Protein AF-A0A7S3WXZ5-F1 (afdb_monomer)

Nearest PDB structures (foldseek):
  6i9r-assembly1_a  TM=3.515E-01  e=2.268E+00  Homo sapiens
  6gaw-assembly1_Bf  TM=3.790E-01  e=7.587E+00  Sus scrofa
  4v1a-assembly1_f  TM=3.297E-01  e=9.279E+00  Sus scrofa
  7zjw-assembly1_LH  TM=1.483E-01  e=8.677E+00  Oryctolagus cuniculus

Sequence (128 aa):
LGYEAWDYRDTSRITDPCIRSVVRMVCFTYFPKVQAGCSAGQQTPYYRPCKDCCSEYVRTCNVECCDEGVQCAFNHAADPSDGGSALVQSGYADYLGPSAQCTGQAFSAGRGLRAPLLLLLALFGVQL

Organism: NCBI:txid141414

pLDDT: mean 82.37, std 13.81, range [44.75, 95.88]

Mean predicted aligned error: 10.89 Å

Structure (mmCIF, N/CA/C/O backbone):
data_AF-A0A7S3WXZ5-F1
#
_entry.id   AF-A0A7S3WXZ5-F1
#
loop_
_atom_site.group_PDB
_atom_site.id
_atom_site.type_symbol
_atom_site.label_atom_id
_atom_site.label_alt_id
_atom_site.label_comp_id
_atom_site.label_asym_id
_atom_site.label_entity_id
_atom_site.label_seq_id
_atom_site.pdbx_PDB_ins_code
_atom_site.Cartn_x
_atom_site.Cartn_y
_atom_site.Cartn_z
_atom_site.occupancy
_atom_site.B_iso_or_equiv
_atom_site.auth_seq_id
_atom_site.auth_comp_id
_atom_site.auth_asym_id
_atom_site.auth_atom_id
_atom_site.pdbx_PDB_model_num
ATOM 1 N N . LEU A 1 1 ? 15.295 -14.211 -2.155 1.00 53.69 1 LEU A N 1
ATOM 2 C CA . LEU A 1 1 ? 15.121 -13.126 -1.164 1.00 53.69 1 LEU A CA 1
ATOM 3 C C . LEU A 1 1 ? 14.246 -12.060 -1.807 1.00 53.69 1 LEU A C 1
ATOM 5 O O . LEU A 1 1 ? 14.482 -11.768 -2.973 1.00 53.69 1 LEU A O 1
ATOM 9 N N . GLY A 1 2 ? 13.219 -11.579 -1.103 1.00 78.88 2 GLY A N 1
ATOM 10 C CA . GLY A 1 2 ? 12.274 -10.577 -1.610 1.00 78.88 2 GLY A CA 1
ATOM 11 C C . GLY A 1 2 ? 12.798 -9.143 -1.489 1.00 78.88 2 GLY A C 1
ATOM 12 O O . GLY A 1 2 ? 13.845 -8.913 -0.890 1.00 78.88 2 GLY A O 1
ATOM 13 N N . TYR A 1 3 ? 12.071 -8.190 -2.072 1.00 89.06 3 TYR A N 1
ATOM 14 C CA . TYR A 1 3 ? 12.338 -6.761 -1.907 1.00 89.06 3 TYR A CA 1
ATOM 15 C C . TYR A 1 3 ? 11.862 -6.285 -0.533 1.00 89.06 3 TYR A C 1
ATOM 17 O O . TYR A 1 3 ? 10.695 -6.471 -0.196 1.00 89.06 3 TYR A O 1
ATOM 25 N N . GLU A 1 4 ? 12.730 -5.618 0.224 1.00 89.94 4 GLU A N 1
ATOM 26 C CA . GLU A 1 4 ? 12.386 -5.050 1.529 1.00 89.94 4 GLU A CA 1
ATOM 27 C C . GLU A 1 4 ? 12.147 -3.546 1.421 1.00 89.94 4 GLU A C 1
ATOM 29 O O . GLU A 1 4 ? 12.988 -2.799 0.925 1.00 89.94 4 GLU A O 1
ATOM 34 N N . ALA A 1 5 ? 11.013 -3.057 1.930 1.00 90.31 5 ALA A N 1
ATOM 35 C CA . ALA A 1 5 ? 10.666 -1.636 1.815 1.00 90.31 5 ALA A CA 1
ATOM 36 C C . ALA A 1 5 ? 11.703 -0.702 2.469 1.00 90.31 5 ALA A C 1
ATOM 38 O O . ALA A 1 5 ? 11.869 0.440 2.038 1.00 90.31 5 ALA A O 1
ATOM 39 N N . TRP A 1 6 ? 12.421 -1.182 3.489 1.00 89.38 6 TRP A N 1
ATOM 40 C CA . TRP A 1 6 ? 13.443 -0.411 4.200 1.00 89.38 6 TRP A CA 1
ATOM 41 C C . TRP A 1 6 ? 14.701 -0.136 3.374 1.00 89.38 6 TRP A C 1
ATOM 43 O O . TRP A 1 6 ? 15.393 0.842 3.664 1.00 89.38 6 TRP A O 1
ATOM 53 N N . ASP A 1 7 ? 14.945 -0.920 2.324 1.00 93.19 7 ASP A N 1
ATOM 54 C CA . ASP A 1 7 ? 16.049 -0.703 1.384 1.00 93.19 7 ASP A CA 1
ATOM 55 C C . ASP A 1 7 ? 15.726 0.413 0.374 1.00 93.19 7 ASP A C 1
ATOM 57 O O . ASP A 1 7 ? 16.618 0.992 -0.247 1.00 93.19 7 ASP A O 1
ATOM 61 N N . TYR A 1 8 ? 14.446 0.789 0.261 1.00 92.06 8 TYR A N 1
ATOM 62 C CA . TYR A 1 8 ? 13.925 1.740 -0.723 1.00 92.06 8 TYR A CA 1
ATOM 63 C C . TYR A 1 8 ? 13.313 2.987 -0.071 1.00 92.06 8 TYR A C 1
ATOM 65 O O . TYR A 1 8 ? 12.209 3.418 -0.403 1.00 92.06 8 TYR A O 1
ATOM 73 N N . ARG A 1 9 ? 14.055 3.598 0.862 1.00 87.88 9 ARG A N 1
ATOM 74 C CA . ARG A 1 9 ? 13.624 4.809 1.593 1.00 87.88 9 ARG A CA 1
ATOM 75 C C . ARG A 1 9 ? 13.364 6.014 0.687 1.00 87.88 9 ARG A C 1
ATOM 77 O O . ARG A 1 9 ? 12.417 6.762 0.919 1.00 87.88 9 ARG A O 1
ATOM 84 N N . ASP A 1 10 ? 14.205 6.218 -0.326 1.00 89.81 10 ASP A N 1
ATOM 85 C CA . ASP A 1 10 ? 14.017 7.293 -1.303 1.00 89.81 10 ASP A CA 1
ATOM 86 C C . ASP A 1 10 ? 13.095 6.823 -2.433 1.00 89.81 10 ASP A C 1
ATOM 88 O O . ASP A 1 10 ? 13.533 6.304 -3.464 1.00 89.81 10 ASP A O 1
ATOM 92 N N . THR A 1 11 ? 11.793 7.028 -2.231 1.00 86.19 11 THR A N 1
ATOM 93 C CA . THR A 1 11 ? 10.763 6.610 -3.191 1.00 86.19 11 THR A CA 1
ATOM 94 C C . THR A 1 11 ? 10.864 7.305 -4.548 1.00 86.19 11 THR A C 1
ATOM 96 O O . THR A 1 11 ? 10.370 6.763 -5.537 1.00 86.19 11 THR A O 1
ATOM 99 N N . SER A 1 12 ? 11.554 8.450 -4.637 1.00 88.25 12 SER A N 1
ATOM 100 C CA . SER A 1 12 ? 11.744 9.175 -5.900 1.00 88.25 12 SER A CA 1
ATOM 101 C C . SER A 1 12 ? 12.639 8.426 -6.892 1.00 88.25 12 SER A C 1
ATOM 103 O O . SER A 1 12 ? 12.543 8.642 -8.099 1.00 88.25 12 SER A O 1
ATOM 105 N N . ARG A 1 13 ? 13.475 7.506 -6.395 1.00 88.88 13 ARG A N 1
ATOM 106 C CA . ARG A 1 13 ? 14.406 6.704 -7.201 1.00 88.88 13 ARG A CA 1
ATOM 107 C C . ARG A 1 13 ? 13.840 5.344 -7.606 1.00 88.88 13 ARG A C 1
ATOM 109 O O . ARG A 1 13 ? 14.496 4.610 -8.340 1.00 88.88 13 ARG A O 1
ATOM 116 N N . ILE A 1 14 ? 12.638 4.995 -7.143 1.00 92.31 14 ILE A N 1
ATOM 117 C CA . ILE A 1 14 ? 12.018 3.698 -7.425 1.00 92.31 14 ILE A CA 1
ATOM 118 C C . ILE A 1 14 ? 11.417 3.705 -8.834 1.00 92.31 14 ILE A C 1
ATOM 120 O O . ILE A 1 14 ? 10.325 4.237 -9.078 1.00 92.31 14 ILE A O 1
ATOM 124 N N . THR A 1 15 ? 12.116 3.063 -9.765 1.00 93.25 15 THR A N 1
ATOM 125 C CA . THR A 1 15 ? 11.654 2.846 -11.143 1.00 93.25 15 THR A CA 1
ATOM 126 C C . THR A 1 15 ? 10.857 1.553 -11.295 1.00 93.25 15 THR A C 1
ATOM 128 O O . THR A 1 15 ? 9.926 1.510 -12.098 1.00 93.25 15 THR A O 1
ATOM 131 N N . ASP A 1 16 ? 11.174 0.534 -10.498 1.00 94.56 16 ASP A N 1
ATOM 132 C CA . ASP A 1 16 ? 10.540 -0.780 -10.559 1.00 94.56 16 ASP A CA 1
ATOM 133 C C . ASP A 1 16 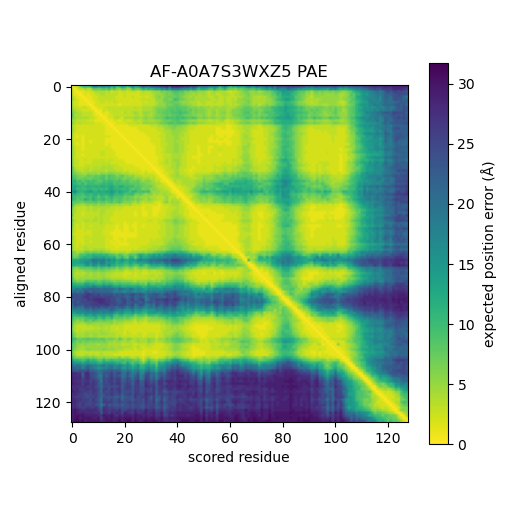? 9.110 -0.754 -9.965 1.00 94.56 16 ASP A C 1
ATOM 135 O O . ASP A 1 16 ? 8.923 -0.355 -8.804 1.00 94.56 16 ASP A O 1
ATOM 139 N N . PRO A 1 17 ? 8.080 -1.167 -10.731 1.00 94.31 17 PRO A N 1
ATOM 140 C CA . PRO A 1 17 ? 6.700 -1.209 -10.252 1.00 94.31 17 PRO A CA 1
ATOM 141 C C . PRO A 1 17 ? 6.473 -2.217 -9.114 1.00 94.31 17 PRO A C 1
ATOM 143 O O . PRO A 1 17 ? 5.625 -1.962 -8.255 1.00 94.31 17 PRO A O 1
ATOM 146 N N . CYS A 1 18 ? 7.224 -3.320 -9.064 1.00 95.00 18 CYS A N 1
ATOM 147 C CA . CYS A 1 18 ? 7.162 -4.281 -7.968 1.00 95.00 18 CYS A CA 1
ATOM 148 C C . CYS A 1 18 ? 7.646 -3.633 -6.665 1.00 95.00 18 CYS A C 1
ATOM 150 O O . CYS A 1 18 ? 6.892 -3.575 -5.692 1.00 95.00 18 CYS A O 1
ATOM 152 N N . ILE A 1 19 ? 8.836 -3.024 -6.663 1.00 95.31 19 ILE A N 1
ATOM 153 C CA . ILE A 1 19 ? 9.373 -2.327 -5.480 1.00 95.31 19 ILE A CA 1
ATOM 154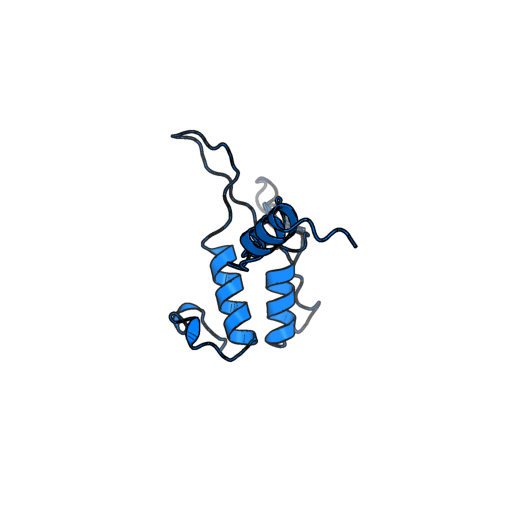 C C . ILE A 1 19 ? 8.412 -1.221 -5.018 1.00 95.31 19 ILE A C 1
ATOM 156 O O . ILE A 1 19 ? 8.126 -1.083 -3.826 1.00 95.31 19 ILE A O 1
ATOM 160 N N . ARG A 1 20 ? 7.845 -0.457 -5.961 1.00 94.25 20 ARG A N 1
ATOM 161 C CA . ARG A 1 20 ? 6.855 0.584 -5.649 1.00 94.25 20 ARG A CA 1
ATOM 162 C C . ARG A 1 20 ? 5.615 0.012 -4.961 1.00 94.25 20 ARG A C 1
ATOM 164 O O . ARG A 1 20 ? 5.100 0.629 -4.028 1.00 94.25 20 ARG A O 1
ATOM 171 N N . SER A 1 21 ? 5.136 -1.147 -5.412 1.00 94.44 21 SER A N 1
ATOM 172 C CA . SER A 1 21 ? 3.985 -1.823 -4.809 1.00 94.44 21 SER A CA 1
ATOM 173 C C . SER A 1 21 ? 4.283 -2.327 -3.391 1.00 94.44 21 SER A C 1
ATOM 175 O O . SER A 1 21 ? 3.459 -2.119 -2.500 1.00 94.44 21 SER A O 1
ATOM 177 N N . V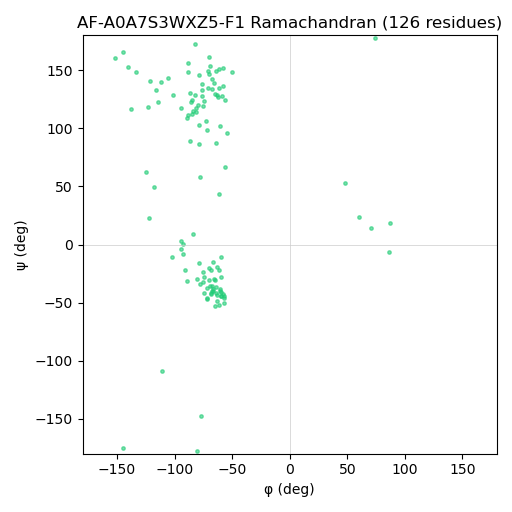AL A 1 22 ? 5.485 -2.867 -3.148 1.00 94.88 22 VAL A N 1
ATOM 178 C CA . VAL A 1 22 ? 5.944 -3.319 -1.823 1.00 94.88 22 VAL A CA 1
ATOM 179 C C . VAL A 1 22 ? 5.980 -2.153 -0.841 1.00 94.88 22 VAL A C 1
ATOM 181 O O . VAL A 1 22 ? 5.358 -2.216 0.219 1.00 94.88 22 VAL A O 1
ATOM 184 N N . VAL A 1 23 ? 6.639 -1.050 -1.209 1.00 93.81 23 VAL A N 1
ATOM 185 C CA . VAL A 1 23 ? 6.723 0.142 -0.349 1.00 93.81 23 VAL A CA 1
ATOM 186 C C . VAL A 1 23 ? 5.329 0.690 -0.042 1.00 93.81 23 VAL A C 1
ATOM 188 O O . VAL A 1 23 ? 5.014 0.976 1.112 1.00 93.81 23 VAL A O 1
ATOM 191 N N . ARG A 1 24 ? 4.454 0.773 -1.051 1.00 92.19 24 ARG A N 1
ATOM 192 C CA . ARG A 1 24 ? 3.066 1.219 -0.870 1.00 92.19 24 ARG A CA 1
ATOM 193 C C . ARG A 1 24 ? 2.291 0.318 0.099 1.00 92.19 24 ARG A C 1
ATOM 195 O O . ARG A 1 24 ? 1.581 0.828 0.965 1.00 92.19 24 ARG A O 1
ATOM 202 N N . MET A 1 25 ? 2.423 -0.999 -0.031 1.00 92.94 25 MET A N 1
ATOM 203 C CA . MET A 1 25 ? 1.761 -1.973 0.840 1.00 92.94 25 MET A CA 1
ATOM 204 C C . MET A 1 25 ? 2.241 -1.857 2.294 1.00 92.94 25 MET A C 1
ATOM 206 O O . MET A 1 25 ? 1.421 -1.859 3.218 1.00 92.94 25 MET A O 1
ATOM 210 N N . VAL A 1 26 ? 3.549 -1.674 2.502 1.00 93.69 26 VAL A N 1
ATOM 211 C CA . VAL A 1 26 ? 4.147 -1.434 3.826 1.00 93.69 26 VAL A CA 1
ATOM 212 C C . VAL A 1 26 ? 3.629 -0.127 4.425 1.00 93.69 26 VAL A C 1
ATOM 214 O O . VAL A 1 26 ? 3.218 -0.117 5.585 1.00 93.69 26 VAL A O 1
ATOM 217 N N . CYS A 1 27 ? 3.543 0.954 3.642 1.00 92.19 27 CYS A N 1
ATOM 218 C CA . CYS A 1 27 ? 2.974 2.216 4.115 1.00 92.19 27 CYS A CA 1
ATOM 219 C C . CYS A 1 27 ? 1.540 2.049 4.629 1.00 92.19 27 CYS A C 1
ATOM 221 O O . CYS A 1 27 ? 1.236 2.526 5.716 1.00 92.19 27 CYS A O 1
ATOM 223 N N . PHE A 1 28 ? 0.662 1.349 3.905 1.00 93.81 28 PHE A N 1
ATOM 224 C CA . PHE A 1 28 ? -0.717 1.158 4.371 1.00 93.81 28 PHE A CA 1
ATOM 225 C C . PHE A 1 28 ? -0.827 0.233 5.581 1.00 93.81 28 PHE A C 1
ATOM 227 O O . PHE A 1 28 ? -1.729 0.409 6.396 1.00 93.81 28 PHE A O 1
ATOM 234 N N . THR A 1 29 ? 0.082 -0.734 5.699 1.00 91.88 29 THR A N 1
ATOM 235 C CA . THR A 1 29 ? 0.105 -1.683 6.817 1.00 91.88 29 THR A CA 1
ATOM 236 C C . THR A 1 29 ? 0.565 -1.019 8.114 1.00 91.88 29 THR A C 1
ATOM 238 O O . THR A 1 29 ? -0.088 -1.177 9.141 1.00 91.88 29 THR A O 1
ATOM 241 N N . TYR A 1 30 ? 1.657 -0.249 8.074 1.00 92.38 30 TYR A N 1
ATOM 242 C CA . TYR A 1 30 ? 2.235 0.369 9.276 1.00 92.38 30 TYR A CA 1
ATOM 243 C C . TYR A 1 30 ? 1.701 1.771 9.576 1.00 92.38 30 TYR A C 1
ATOM 245 O O . TYR A 1 30 ? 1.754 2.209 10.723 1.00 92.38 30 TYR A O 1
ATOM 253 N N . PHE A 1 31 ? 1.159 2.466 8.575 1.00 91.75 31 PHE A N 1
ATOM 254 C CA . PHE A 1 31 ? 0.569 3.798 8.724 1.00 91.75 31 PHE A CA 1
ATOM 255 C C . PHE A 1 31 ? -0.876 3.819 8.204 1.00 91.75 31 PHE A C 1
ATOM 257 O O . PHE A 1 31 ? -1.186 4.519 7.233 1.00 91.75 31 PHE A O 1
ATOM 264 N N . PRO A 1 32 ? -1.781 3.038 8.821 1.00 92.94 32 PRO A N 1
ATOM 265 C CA . PRO A 1 32 ? -3.164 2.970 8.390 1.00 92.94 32 PRO A CA 1
ATOM 266 C C . PRO A 1 32 ? -3.926 4.268 8.670 1.00 92.94 32 PRO A C 1
ATOM 268 O O . PRO A 1 32 ? -3.655 5.017 9.612 1.00 92.94 32 PRO A O 1
ATOM 271 N N . LYS A 1 33 ? -4.955 4.498 7.859 1.00 90.94 33 LYS A N 1
ATOM 272 C CA . LYS A 1 33 ? -5.946 5.545 8.058 1.00 90.94 33 LYS A CA 1
ATOM 273 C C . LYS A 1 33 ? -6.681 5.315 9.379 1.00 90.94 33 LYS A C 1
ATOM 275 O O . LYS A 1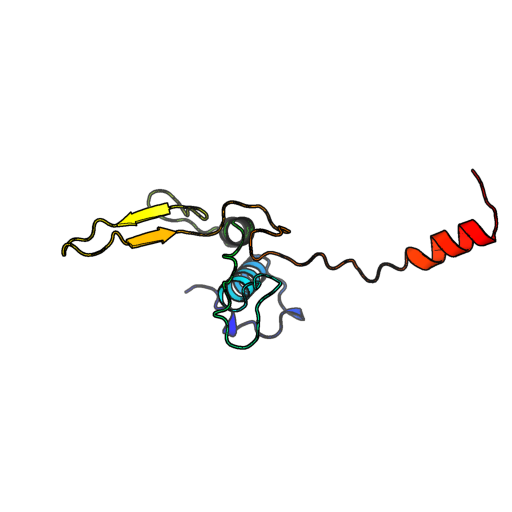 33 ? -7.155 4.219 9.672 1.00 90.94 33 LYS A O 1
ATOM 280 N N . VAL A 1 34 ? -6.834 6.395 10.129 1.00 89.62 34 VAL A N 1
ATOM 281 C CA . VAL A 1 34 ? -7.593 6.450 11.380 1.00 89.62 34 VAL A CA 1
ATOM 282 C C . VAL A 1 34 ? -9.066 6.775 11.115 1.00 89.62 34 VAL A C 1
ATOM 284 O O . VAL A 1 34 ? -9.394 7.509 10.175 1.00 89.62 34 VAL A O 1
ATOM 287 N N . GLN A 1 35 ? -9.966 6.258 11.953 1.00 85.81 35 GLN A N 1
ATOM 288 C CA . GLN A 1 35 ? -11.357 6.706 11.974 1.00 85.81 35 GLN A CA 1
ATOM 289 C C . GLN A 1 35 ? -11.467 8.172 12.418 1.00 85.81 35 GLN A C 1
ATOM 291 O O . GLN A 1 35 ? -10.927 8.581 13.444 1.00 85.81 35 GLN A O 1
ATOM 296 N N . ALA A 1 36 ? -12.188 8.982 11.641 1.00 85.44 36 ALA A N 1
ATOM 297 C CA . ALA A 1 36 ? -12.441 10.374 11.997 1.00 85.44 36 ALA A CA 1
ATOM 298 C C . ALA A 1 36 ? -13.283 10.476 13.284 1.00 85.44 36 ALA A C 1
ATOM 300 O O . ALA A 1 36 ? -14.132 9.624 13.537 1.00 85.44 36 ALA A O 1
ATOM 301 N N . GLY A 1 37 ? -13.073 11.542 14.063 1.00 85.88 37 GLY A N 1
ATOM 302 C CA . GLY A 1 37 ? -13.868 11.828 15.265 1.00 85.88 37 GLY A CA 1
ATOM 303 C C . GLY A 1 37 ? -13.377 11.168 16.559 1.00 85.88 37 GLY A C 1
ATOM 304 O O . GLY A 1 37 ? -14.147 11.073 17.509 1.00 85.88 37 GLY A O 1
ATOM 305 N N . CYS A 1 38 ? -12.119 10.720 16.622 1.00 84.75 38 CYS A N 1
ATOM 306 C CA . CYS A 1 38 ? -11.534 10.212 17.866 1.00 84.75 38 CYS A CA 1
ATOM 307 C C . CYS A 1 38 ? -11.356 11.343 18.894 1.00 84.75 38 CYS A C 1
ATOM 309 O O . CYS A 1 38 ? -10.836 12.411 18.564 1.00 84.75 38 CYS A O 1
ATOM 311 N N . SER A 1 39 ? -11.762 11.096 20.141 1.00 89.75 39 SER A N 1
ATOM 312 C CA . SER A 1 39 ? -11.559 12.031 21.258 1.00 89.75 39 SER A CA 1
ATOM 313 C C . SER A 1 39 ? -10.215 11.804 21.953 1.00 89.75 39 SER A C 1
ATOM 315 O O . SER A 1 39 ? -9.659 10.705 21.914 1.00 89.75 39 SER A O 1
ATOM 317 N N . ALA A 1 40 ? -9.691 12.830 22.629 1.00 88.81 40 ALA A N 1
ATOM 318 C CA . ALA A 1 40 ? -8.479 12.683 23.433 1.00 88.81 40 ALA A CA 1
ATOM 319 C C . ALA A 1 40 ? -8.682 11.611 24.522 1.00 88.81 40 ALA A C 1
ATOM 321 O O . ALA A 1 40 ? -9.659 11.654 25.265 1.00 88.81 40 ALA A O 1
ATOM 322 N N . GLY A 1 41 ? -7.767 10.641 24.597 1.00 88.81 41 GLY A N 1
ATOM 323 C CA . GLY A 1 41 ? -7.847 9.509 25.529 1.00 88.81 41 GLY A CA 1
ATOM 324 C C . GLY A 1 41 ? -8.664 8.309 25.032 1.00 88.81 41 GLY A C 1
ATOM 325 O O . GLY A 1 41 ? -8.650 7.267 25.682 1.00 88.81 41 GLY A O 1
ATOM 326 N N . GLN A 1 42 ? -9.338 8.411 23.883 1.00 87.56 42 GLN A N 1
ATOM 327 C CA . GLN A 1 42 ? -10.036 7.282 23.269 1.00 87.56 42 GLN A CA 1
ATOM 328 C C . GLN A 1 42 ? -9.050 6.367 22.528 1.00 87.56 42 GLN A C 1
ATOM 330 O O . GLN A 1 42 ? -8.091 6.836 21.914 1.00 87.56 42 GLN A O 1
ATOM 335 N N . GLN A 1 43 ? -9.311 5.056 22.535 1.00 86.88 43 GLN A N 1
ATOM 336 C CA . GLN A 1 43 ? -8.623 4.129 21.641 1.00 86.88 43 GLN A CA 1
ATOM 337 C C . GLN A 1 43 ? -8.964 4.468 20.187 1.00 86.88 43 GLN A C 1
ATOM 339 O O . GLN A 1 43 ? -10.134 4.566 19.821 1.00 86.88 43 GLN A O 1
ATOM 344 N N . THR A 1 44 ? -7.935 4.618 19.361 1.00 84.50 44 THR A N 1
ATOM 345 C CA . THR A 1 44 ? -8.074 4.963 17.948 1.00 84.50 44 THR A CA 1
ATOM 346 C C . THR A 1 44 ? -8.240 3.696 17.107 1.00 84.50 44 THR A C 1
ATOM 348 O O . THR A 1 44 ? -7.275 2.937 16.983 1.00 84.50 44 THR A O 1
ATOM 351 N N . PRO A 1 45 ? -9.414 3.431 16.505 1.00 88.56 45 PRO A N 1
ATOM 352 C CA . PRO A 1 45 ? -9.550 2.327 15.569 1.00 88.56 45 PRO A CA 1
ATOM 353 C C . PRO A 1 45 ? -8.918 2.693 14.219 1.00 88.56 45 PRO A C 1
ATOM 355 O O . PRO A 1 45 ? -9.071 3.807 13.701 1.00 88.56 45 PRO A O 1
ATOM 358 N N . TYR A 1 46 ? -8.212 1.724 13.643 1.00 91.19 46 TYR A N 1
ATOM 359 C CA . TYR A 1 46 ? -7.551 1.849 12.349 1.00 91.19 46 TYR A CA 1
ATOM 360 C C . TYR A 1 46 ? -8.306 1.070 11.279 1.00 91.19 46 TYR A C 1
ATOM 362 O O . TYR A 1 46 ? -8.806 -0.032 11.517 1.00 91.19 46 TYR A O 1
ATOM 370 N N . TYR A 1 47 ? -8.342 1.622 10.072 1.00 93.56 47 TYR A N 1
ATOM 371 C CA . TYR A 1 47 ? -8.869 0.920 8.915 1.00 93.56 47 TYR A CA 1
ATOM 372 C C . TYR A 1 47 ? -7.808 -0.001 8.317 1.00 93.56 47 TYR A C 1
ATOM 374 O O . TYR A 1 47 ? -6.706 0.434 7.975 1.00 93.56 47 TYR A O 1
ATOM 382 N N . ARG A 1 48 ? -8.165 -1.272 8.110 1.00 93.56 48 ARG A N 1
ATOM 383 C CA . ARG A 1 48 ? -7.329 -2.212 7.351 1.00 93.56 48 ARG A CA 1
ATOM 384 C C . ARG A 1 48 ? -7.075 -1.688 5.929 1.00 93.56 48 ARG A C 1
ATOM 386 O O . ARG A 1 48 ? -7.925 -0.967 5.395 1.00 93.56 48 ARG A O 1
ATOM 393 N N . PRO A 1 49 ? -5.949 -2.041 5.290 1.00 95.75 49 PRO A N 1
ATOM 394 C CA . PRO A 1 49 ? -5.717 -1.663 3.901 1.00 95.75 49 PRO A CA 1
ATOM 395 C C . PRO A 1 49 ? -6.761 -2.239 2.945 1.00 95.75 49 PRO A C 1
ATOM 397 O O . PRO A 1 49 ? -7.357 -3.282 3.213 1.00 95.75 49 PRO A O 1
ATOM 400 N N . CYS A 1 50 ? -6.997 -1.528 1.848 1.00 95.88 50 CYS A N 1
ATOM 401 C CA . CYS A 1 50 ? -7.867 -1.953 0.756 1.00 95.88 50 CYS A CA 1
ATOM 402 C C . CYS A 1 50 ? -7.227 -3.118 -0.028 1.00 95.88 50 CYS A C 1
ATOM 404 O O . CYS A 1 50 ? -6.006 -3.150 -0.195 1.00 95.88 50 CYS A O 1
ATOM 406 N N . LYS A 1 51 ? -8.020 -4.061 -0.558 1.00 95.31 51 LYS A N 1
ATOM 407 C CA . LYS A 1 51 ? -7.488 -5.255 -1.252 1.00 95.31 51 LYS A CA 1
ATOM 408 C C . LYS A 1 51 ? -6.653 -4.950 -2.500 1.00 95.31 51 LYS A C 1
ATOM 410 O O . LYS A 1 51 ? -5.853 -5.789 -2.921 1.00 95.31 51 LYS A O 1
ATOM 415 N N . ASP A 1 52 ? -6.832 -3.777 -3.108 1.00 94.19 52 ASP A N 1
ATOM 416 C CA . ASP A 1 52 ? -6.133 -3.388 -4.334 1.00 94.19 52 ASP A CA 1
ATOM 417 C C . ASP A 1 52 ? -4.625 -3.228 -4.120 1.00 94.19 52 ASP A C 1
ATOM 419 O O . ASP A 1 52 ? -3.868 -3.508 -5.042 1.00 94.19 52 ASP A O 1
ATOM 423 N N . CYS A 1 53 ? -4.156 -2.855 -2.919 1.00 94.62 53 CYS A N 1
ATOM 424 C CA . CYS A 1 53 ? -2.714 -2.741 -2.678 1.00 94.62 53 CYS A CA 1
ATOM 425 C C . CYS A 1 53 ? -2.005 -4.100 -2.736 1.00 94.62 53 CYS A C 1
ATOM 427 O O . CYS A 1 53 ? -0.909 -4.198 -3.279 1.00 94.62 53 CYS A O 1
ATOM 429 N N . CYS A 1 54 ? -2.654 -5.146 -2.226 1.00 94.31 54 CYS A N 1
ATOM 430 C CA . CYS A 1 54 ? -2.159 -6.514 -2.316 1.00 94.31 54 CYS A CA 1
ATOM 431 C C . CYS A 1 54 ? -2.321 -7.088 -3.715 1.00 94.31 54 CYS A C 1
ATOM 433 O O . CYS A 1 54 ? -1.395 -7.704 -4.227 1.00 94.31 54 CYS A O 1
ATOM 435 N N . SER A 1 55 ? -3.463 -6.832 -4.359 1.00 94.00 55 SER A N 1
ATOM 436 C CA . SER A 1 55 ? -3.701 -7.295 -5.731 1.00 94.00 55 SER A CA 1
ATOM 437 C C . SER A 1 55 ? -2.660 -6.707 -6.689 1.00 94.00 55 SER A C 1
ATOM 439 O O . SER A 1 55 ? -2.168 -7.396 -7.577 1.00 94.00 55 SER A O 1
ATOM 441 N N . GLU A 1 56 ? -2.279 -5.444 -6.470 1.00 93.88 56 GLU A N 1
ATOM 442 C CA . GLU A 1 56 ? -1.197 -4.791 -7.200 1.00 93.88 56 GLU A CA 1
ATOM 443 C C . GLU A 1 56 ? 0.147 -5.469 -6.943 1.00 93.88 56 GLU A C 1
ATOM 445 O O . GLU A 1 56 ? 0.823 -5.797 -7.907 1.00 93.88 56 GLU A O 1
ATOM 450 N N . TYR A 1 57 ? 0.506 -5.722 -5.680 1.00 93.69 57 TYR A N 1
ATOM 451 C CA . TYR A 1 57 ? 1.742 -6.421 -5.314 1.00 93.69 57 TYR A CA 1
ATOM 452 C C . TYR A 1 57 ? 1.839 -7.810 -5.956 1.00 93.69 57 TYR A C 1
ATOM 454 O O . TYR A 1 57 ? 2.830 -8.116 -6.615 1.00 93.69 57 TYR A O 1
ATOM 462 N N . VAL A 1 58 ? 0.787 -8.626 -5.834 1.00 93.88 58 VAL A N 1
ATOM 463 C CA . VAL A 1 58 ? 0.731 -9.967 -6.434 1.00 93.88 58 VAL A CA 1
ATOM 464 C C . VAL A 1 58 ? 0.955 -9.889 -7.943 1.00 93.88 58 VAL A C 1
ATOM 466 O O . VAL A 1 58 ? 1.757 -10.643 -8.490 1.00 93.88 58 VAL A O 1
ATOM 469 N N . ARG A 1 59 ? 0.304 -8.931 -8.611 1.00 93.75 59 ARG A N 1
ATOM 470 C CA . ARG A 1 59 ? 0.383 -8.752 -10.062 1.00 93.75 59 ARG A CA 1
ATOM 471 C C . ARG A 1 59 ? 1.731 -8.201 -10.537 1.00 93.75 59 ARG A C 1
ATOM 473 O O . ARG A 1 59 ? 2.246 -8.676 -11.542 1.00 93.75 59 ARG A O 1
ATOM 480 N N . THR A 1 60 ? 2.281 -7.170 -9.896 1.00 94.56 60 THR A N 1
ATOM 481 C CA . THR A 1 60 ? 3.507 -6.495 -10.368 1.00 94.56 60 THR A CA 1
ATOM 482 C C . THR A 1 60 ? 4.775 -7.240 -9.989 1.00 94.56 60 THR A C 1
ATOM 484 O O . THR A 1 60 ? 5.751 -7.167 -10.729 1.00 94.56 60 THR A O 1
ATOM 487 N N . CYS A 1 61 ? 4.762 -7.960 -8.868 1.00 93.69 61 CYS A N 1
ATOM 488 C CA . CYS A 1 61 ? 5.881 -8.784 -8.421 1.00 93.69 61 CYS A CA 1
ATOM 489 C C . CYS A 1 61 ? 5.784 -10.242 -8.885 1.00 93.69 61 CYS A C 1
ATOM 491 O O . CYS A 1 61 ? 6.665 -11.029 -8.550 1.00 93.69 61 CYS A O 1
ATOM 493 N N . ASN A 1 62 ? 4.731 -10.595 -9.633 1.00 91.56 62 ASN A N 1
ATOM 494 C CA . ASN A 1 62 ? 4.422 -11.955 -10.073 1.00 91.56 62 ASN A CA 1
ATOM 495 C C . ASN A 1 62 ? 4.506 -12.975 -8.924 1.00 91.56 62 ASN A C 1
ATOM 497 O O . ASN A 1 62 ? 5.252 -13.952 -8.981 1.00 91.56 62 ASN A O 1
ATOM 501 N N . VAL A 1 63 ? 3.793 -12.686 -7.833 1.00 90.25 63 VAL A N 1
ATOM 502 C CA . VAL A 1 63 ? 3.801 -13.540 -6.644 1.00 90.25 63 VAL A CA 1
ATOM 503 C C . VAL A 1 63 ? 2.953 -14.771 -6.913 1.00 90.25 63 VAL A C 1
ATOM 505 O O . VAL A 1 63 ? 1.745 -14.673 -7.118 1.00 90.25 63 VAL A O 1
ATOM 508 N N . GLU A 1 64 ? 3.590 -15.931 -6.844 1.00 86.50 64 GLU A N 1
ATOM 509 C CA . GLU A 1 64 ? 2.952 -17.231 -7.007 1.00 86.50 64 GLU A CA 1
ATOM 510 C C . GLU A 1 64 ? 3.067 -18.012 -5.690 1.00 86.50 64 GLU A C 1
ATOM 512 O O . GLU A 1 64 ? 4.134 -18.068 -5.074 1.00 86.50 64 GLU A O 1
ATOM 517 N N . CYS A 1 65 ? 1.957 -18.600 -5.240 1.00 79.12 65 CYS A N 1
ATOM 518 C CA . CYS A 1 65 ? 1.935 -19.543 -4.121 1.00 79.12 65 CYS A CA 1
ATOM 519 C C . CYS A 1 65 ? 1.594 -20.933 -4.654 1.00 79.12 65 CYS A C 1
ATOM 521 O O . CYS A 1 65 ? 0.731 -21.060 -5.517 1.00 79.12 65 CYS A O 1
ATOM 523 N N . CYS A 1 66 ? 2.260 -21.958 -4.120 1.00 71.94 66 CYS A N 1
ATOM 524 C CA . CYS A 1 66 ? 2.222 -23.326 -4.643 1.00 71.94 66 CYS A CA 1
ATOM 525 C C . CYS A 1 66 ? 0.860 -24.037 -4.528 1.00 71.94 66 CYS A C 1
ATOM 527 O O . CYS A 1 66 ? 0.678 -25.055 -5.189 1.00 71.94 66 CYS A O 1
ATOM 529 N N . ASP A 1 67 ? -0.065 -23.512 -3.718 1.00 75.56 67 ASP A N 1
ATOM 530 C CA . ASP A 1 67 ? -1.358 -24.141 -3.427 1.00 75.56 67 ASP A CA 1
ATOM 531 C C . ASP A 1 67 ? -2.528 -23.348 -4.053 1.00 75.56 67 ASP A C 1
ATOM 533 O O . ASP A 1 67 ? -2.703 -23.318 -5.268 1.00 75.56 67 ASP A O 1
ATOM 537 N N . GLU A 1 68 ? -3.332 -22.667 -3.230 1.00 67.25 68 GLU A N 1
ATOM 538 C CA . GLU A 1 68 ? -4.582 -21.986 -3.613 1.00 67.25 68 GLU A CA 1
ATOM 539 C C . GLU A 1 68 ? -4.374 -20.562 -4.176 1.00 67.25 68 GLU A C 1
ATOM 541 O O . GLU A 1 68 ? -5.331 -19.812 -4.392 1.00 67.25 68 GLU A O 1
ATOM 546 N N . GLY A 1 69 ? -3.118 -20.175 -4.422 1.00 73.69 69 GLY A N 1
ATOM 547 C CA . GLY A 1 69 ? -2.728 -18.811 -4.784 1.00 73.69 69 GLY A CA 1
ATOM 548 C C . GLY A 1 69 ? -2.771 -17.820 -3.611 1.00 73.69 69 GLY A C 1
ATOM 549 O O . GLY A 1 69 ? -3.116 -18.156 -2.479 1.00 73.69 69 GLY A O 1
ATOM 550 N N . VAL A 1 70 ? -2.386 -16.564 -3.868 1.00 85.44 70 VAL A N 1
ATOM 551 C CA . VAL A 1 70 ? -2.424 -15.495 -2.854 1.00 85.44 70 VAL A CA 1
ATOM 552 C C . VAL A 1 70 ? -3.822 -14.885 -2.792 1.00 85.44 70 VAL A C 1
ATOM 554 O O . VAL A 1 70 ? -4.256 -14.214 -3.729 1.00 85.44 70 VAL A O 1
ATOM 557 N N . GLN A 1 71 ? -4.512 -15.048 -1.662 1.00 89.81 71 GLN A N 1
ATOM 558 C CA . GLN A 1 71 ? -5.776 -14.360 -1.397 1.00 89.81 71 GLN A CA 1
ATOM 559 C C . GLN A 1 71 ? -5.540 -13.068 -0.612 1.00 89.81 71 GLN A C 1
ATOM 561 O O . GLN A 1 71 ? -5.082 -13.076 0.527 1.00 89.81 71 GLN A O 1
ATOM 566 N N . CYS A 1 72 ? -5.889 -11.930 -1.213 1.00 92.06 72 CYS A N 1
ATOM 567 C CA . CYS A 1 72 ? -5.723 -10.627 -0.568 1.00 92.06 72 CYS A CA 1
ATOM 568 C C . CYS A 1 72 ? -6.809 -10.321 0.470 1.00 92.06 72 CYS A C 1
ATOM 570 O O . CYS A 1 72 ? -6.533 -9.656 1.467 1.00 92.06 72 CYS A O 1
ATOM 572 N N . ALA A 1 73 ? -8.040 -10.779 0.244 1.00 93.12 73 ALA A N 1
ATOM 573 C CA . ALA A 1 73 ? -9.168 -10.588 1.148 1.00 93.12 73 ALA A CA 1
ATOM 574 C C . ALA A 1 73 ? -9.732 -11.958 1.527 1.00 93.12 73 ALA A C 1
ATOM 576 O O . ALA A 1 73 ? -10.185 -12.701 0.664 1.00 93.12 73 ALA A O 1
ATOM 577 N N . PHE A 1 74 ? -9.686 -12.278 2.815 1.00 90.81 74 PHE A N 1
ATOM 578 C CA . PHE A 1 74 ? -10.163 -13.541 3.370 1.00 90.81 74 PHE A CA 1
ATOM 579 C C . PHE A 1 74 ? -10.619 -13.325 4.812 1.00 90.81 74 PHE A C 1
ATOM 581 O O . PHE A 1 74 ? -10.221 -12.348 5.452 1.00 90.81 74 PHE A O 1
ATOM 588 N N . ASN A 1 75 ? -11.428 -14.250 5.322 1.00 86.94 75 ASN A N 1
ATOM 589 C CA . ASN A 1 75 ? -11.751 -14.364 6.739 1.00 86.94 75 ASN A CA 1
ATOM 590 C C . ASN A 1 75 ? -11.725 -15.853 7.103 1.00 86.94 75 ASN A C 1
ATOM 592 O O . ASN A 1 75 ? -12.536 -16.621 6.592 1.00 86.94 75 ASN A O 1
ATOM 596 N N . HIS A 1 76 ? -10.809 -16.248 7.981 1.00 82.62 76 HIS A N 1
ATOM 597 C CA . HIS A 1 76 ? -10.720 -17.601 8.515 1.00 82.62 76 HIS A CA 1
ATOM 598 C C . HIS A 1 76 ? -11.019 -17.555 10.008 1.00 82.62 76 HIS A C 1
ATOM 600 O O . HIS A 1 76 ? -10.366 -16.829 10.757 1.00 82.62 76 HIS A O 1
ATOM 606 N N . ALA A 1 77 ? -12.023 -18.311 10.440 1.00 76.81 77 ALA A N 1
ATOM 607 C CA . ALA A 1 77 ? -12.215 -18.589 11.853 1.00 76.81 77 ALA A CA 1
ATOM 608 C C . ALA A 1 77 ? -11.260 -19.726 12.229 1.00 76.81 77 ALA A C 1
ATOM 610 O O . ALA A 1 77 ? -11.356 -20.815 11.669 1.00 76.81 77 ALA A O 1
ATOM 611 N N . ALA A 1 78 ? -10.317 -19.463 13.129 1.00 68.38 78 ALA A N 1
ATOM 612 C CA . ALA A 1 78 ? -9.531 -20.512 13.754 1.00 68.38 78 ALA A CA 1
ATOM 613 C C . ALA A 1 78 ? -10.322 -21.054 14.945 1.00 68.38 78 ALA A C 1
ATOM 615 O O . ALA A 1 78 ? -10.713 -20.288 15.838 1.00 68.38 78 ALA A O 1
ATOM 616 N N . ASP A 1 79 ? -10.557 -22.367 14.944 1.00 63.59 79 ASP A N 1
ATOM 617 C CA . ASP A 1 79 ? -11.161 -23.038 16.085 1.00 63.59 79 ASP A CA 1
ATOM 618 C C . ASP A 1 79 ? -10.229 -22.895 17.295 1.00 63.59 79 ASP A C 1
ATOM 620 O O . ASP A 1 79 ? -9.036 -23.209 17.208 1.00 63.59 79 ASP A O 1
ATOM 624 N N . PRO A 1 80 ? -10.738 -22.398 18.430 1.00 64.12 80 PRO A N 1
ATOM 625 C CA . PRO A 1 80 ? -9.950 -22.275 19.636 1.00 64.12 80 PRO A CA 1
ATOM 626 C C . PRO A 1 80 ? -9.719 -23.683 20.185 1.00 64.12 80 PRO A C 1
ATOM 628 O O . PRO A 1 80 ? -10.567 -24.242 20.876 1.00 64.12 80 PRO A O 1
ATOM 631 N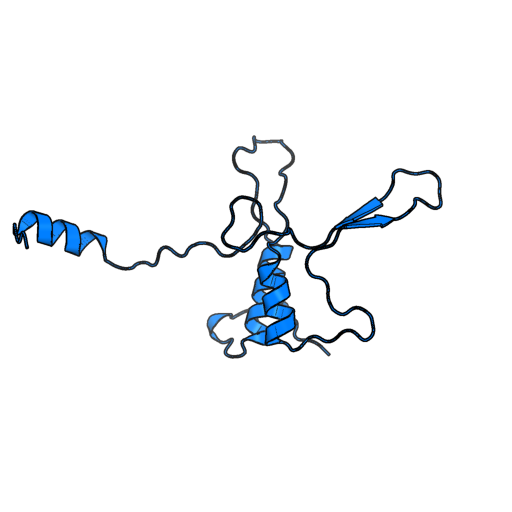 N . SER A 1 81 ? -8.552 -24.255 19.899 1.00 63.75 81 SER A N 1
ATOM 632 C CA . SER A 1 81 ? -8.153 -25.581 20.382 1.00 63.75 81 SER A CA 1
ATOM 633 C C . SER A 1 81 ? -8.104 -25.699 21.918 1.00 63.75 81 SER A C 1
ATOM 635 O O . SER A 1 81 ? -8.044 -26.813 22.421 1.00 63.75 81 SER A O 1
ATOM 637 N N . ASP A 1 82 ? -8.210 -24.581 22.651 1.00 65.88 82 ASP A N 1
ATOM 638 C CA . ASP A 1 82 ? -8.159 -24.498 24.122 1.00 65.88 82 ASP A CA 1
ATOM 639 C C . ASP A 1 82 ? -9.405 -23.852 24.778 1.00 65.88 82 ASP A C 1
ATOM 641 O O . ASP A 1 82 ? -9.340 -23.335 25.892 1.00 65.88 82 ASP A O 1
ATOM 645 N N . GLY A 1 83 ? -10.570 -23.842 24.115 1.00 62.19 83 GLY A N 1
ATOM 646 C CA . GLY A 1 83 ? -11.819 -23.352 24.735 1.00 62.19 83 GLY A CA 1
ATOM 647 C C . GLY A 1 83 ? -11.886 -21.831 24.971 1.00 62.19 83 GLY A C 1
ATOM 648 O O . GLY A 1 83 ? -12.749 -21.353 25.708 1.00 62.19 83 GLY A O 1
ATOM 649 N N . GLY A 1 84 ? -10.983 -21.067 24.348 1.00 65.12 84 GLY A N 1
ATOM 650 C CA . GLY A 1 84 ? -11.030 -19.604 24.272 1.00 65.12 84 GLY A CA 1
ATOM 651 C C . GLY A 1 84 ? -11.990 -19.083 23.194 1.00 65.12 84 GLY A C 1
ATOM 652 O O . GLY A 1 84 ? -12.664 -19.847 22.512 1.00 65.12 84 GLY A O 1
ATOM 653 N N . SER A 1 85 ? -12.057 -17.762 23.016 1.00 66.56 85 SER A N 1
ATOM 654 C CA . SER A 1 85 ? -12.820 -17.149 21.919 1.00 66.56 85 SER A CA 1
ATOM 655 C C . SER A 1 85 ? -12.208 -17.498 20.557 1.00 66.56 85 SER A C 1
ATOM 657 O O . SER A 1 85 ? -10.987 -17.455 20.408 1.00 66.56 85 SER A O 1
ATOM 659 N N . ALA A 1 86 ? -13.047 -17.792 19.558 1.00 67.69 86 ALA A N 1
ATOM 660 C CA . ALA A 1 86 ? -12.601 -18.054 18.189 1.00 67.69 86 ALA A CA 1
ATOM 661 C C . ALA A 1 86 ? -11.770 -16.878 17.644 1.00 67.69 86 ALA A C 1
ATOM 663 O O . ALA A 1 86 ? -12.223 -15.729 17.643 1.00 67.69 86 ALA A O 1
ATOM 664 N N . LEU A 1 87 ? -10.548 -17.163 17.189 1.00 74.00 87 LEU A N 1
ATOM 665 C CA . LEU A 1 87 ? -9.666 -16.160 16.598 1.00 74.00 87 LEU A CA 1
ATOM 666 C C . LEU A 1 87 ? -10.020 -16.022 15.120 1.00 74.00 87 LEU A C 1
ATOM 668 O O . LEU A 1 87 ? -9.812 -16.940 14.332 1.00 74.00 87 LEU A O 1
ATOM 672 N N . VAL A 1 88 ? -10.564 -14.870 14.731 1.00 79.19 88 VAL A N 1
ATOM 673 C CA . VAL A 1 88 ? -10.840 -14.580 13.321 1.00 79.19 88 VAL A CA 1
ATOM 674 C C . VAL A 1 88 ? -9.614 -13.920 12.705 1.00 79.19 88 VAL A C 1
ATOM 676 O O . VAL A 1 88 ? -9.311 -12.758 12.983 1.00 79.19 88 VAL A O 1
ATOM 679 N N . GLN A 1 89 ? -8.917 -14.646 11.838 1.00 82.94 89 GLN A N 1
ATOM 680 C CA . GLN A 1 89 ? -7.859 -14.087 11.010 1.00 82.94 89 GLN A CA 1
ATOM 681 C C . GLN A 1 89 ? -8.482 -13.505 9.743 1.00 82.94 89 GLN A C 1
ATOM 683 O O . GLN A 1 89 ? -9.170 -14.195 8.996 1.00 82.94 89 GLN A O 1
ATOM 688 N N . SER A 1 90 ? -8.254 -12.216 9.502 1.00 88.00 90 SER A N 1
ATOM 689 C CA . SER A 1 90 ? -8.802 -11.509 8.342 1.00 88.00 90 SER A CA 1
ATOM 690 C C . SER A 1 90 ? -7.679 -10.912 7.500 1.00 88.00 90 SER A C 1
ATOM 692 O O . SER A 1 90 ? -6.733 -10.354 8.054 1.00 88.00 90 SER A O 1
ATOM 694 N N . GLY A 1 91 ? -7.812 -10.970 6.176 1.00 90.94 91 GLY A N 1
ATOM 695 C CA . GLY A 1 91 ? -6.901 -10.322 5.229 1.00 90.94 91 GLY A CA 1
ATOM 696 C C . GLY A 1 91 ? -7.134 -8.811 5.101 1.00 90.94 91 GLY A C 1
ATOM 697 O O . GLY A 1 91 ? -7.558 -8.135 6.043 1.00 90.94 91 GLY A O 1
ATOM 698 N N . TYR A 1 92 ? -6.900 -8.260 3.912 1.00 94.69 92 TYR A N 1
ATOM 699 C CA . TYR A 1 92 ? -7.250 -6.877 3.586 1.00 94.69 92 TYR A CA 1
ATOM 700 C C . TYR A 1 92 ? -8.766 -6.676 3.487 1.00 94.69 92 TYR A C 1
ATOM 702 O O . TYR A 1 92 ? -9.543 -7.624 3.362 1.00 94.69 92 TYR A O 1
ATOM 710 N N . ALA A 1 93 ? -9.204 -5.422 3.584 1.00 94.88 93 ALA A N 1
ATOM 711 C CA . ALA A 1 93 ? -10.609 -5.074 3.440 1.00 94.88 93 ALA A CA 1
ATOM 712 C C . ALA A 1 93 ? -11.039 -5.227 1.973 1.00 94.88 93 ALA A C 1
ATOM 714 O O . ALA A 1 93 ? -10.346 -4.751 1.069 1.00 94.88 93 ALA A O 1
ATOM 715 N N . ASP A 1 94 ? -12.195 -5.850 1.740 1.00 95.56 94 ASP A N 1
ATOM 716 C CA . ASP A 1 94 ? -12.730 -6.121 0.400 1.00 95.56 94 ASP A CA 1
ATOM 717 C C . ASP A 1 94 ? -13.367 -4.873 -0.244 1.00 95.56 94 ASP A C 1
ATOM 719 O O . ASP A 1 94 ? -14.546 -4.823 -0.582 1.00 95.56 94 ASP A O 1
ATOM 723 N N . TYR A 1 95 ? -12.561 -3.824 -0.375 1.00 94.25 95 TYR A N 1
ATOM 724 C CA . TYR A 1 95 ? -12.891 -2.568 -1.035 1.00 94.25 95 TYR A CA 1
ATOM 725 C C . TYR A 1 95 ? -11.743 -2.182 -1.965 1.00 94.25 95 TYR A C 1
ATOM 727 O O . TYR A 1 95 ? -10.577 -2.468 -1.684 1.00 94.25 95 TYR A O 1
ATOM 735 N N . LEU A 1 96 ? -12.070 -1.508 -3.065 1.00 91.81 96 LEU A N 1
ATOM 736 C CA . LEU A 1 96 ? -11.075 -0.895 -3.940 1.00 91.81 96 LEU A CA 1
ATOM 737 C C . LEU A 1 96 ? -10.738 0.506 -3.420 1.00 91.81 96 LEU A C 1
ATOM 739 O O . LEU A 1 96 ? -11.637 1.300 -3.136 1.00 91.81 96 LEU A O 1
ATOM 743 N N . GLY A 1 97 ? -9.448 0.813 -3.288 1.00 86.25 97 GLY A N 1
ATOM 744 C CA . GLY A 1 97 ? -8.989 2.169 -3.017 1.00 86.25 97 GLY A CA 1
ATOM 745 C C . GLY A 1 97 ? -9.170 3.089 -4.235 1.00 86.25 97 GLY A C 1
ATOM 746 O O . GLY A 1 97 ? -9.043 2.629 -5.371 1.00 86.25 97 GLY A O 1
ATOM 747 N N . PRO A 1 98 ? -9.400 4.400 -4.039 1.00 88.44 98 PRO A N 1
ATOM 748 C CA . PRO A 1 98 ? -9.581 5.117 -2.770 1.00 88.44 98 PRO A CA 1
ATOM 749 C C . PRO A 1 98 ? -10.973 4.895 -2.146 1.00 88.44 98 PRO A C 1
ATOM 751 O O . PRO A 1 98 ? -11.992 5.046 -2.811 1.00 88.44 98 PRO A O 1
ATOM 754 N N . SER A 1 99 ? -11.026 4.591 -0.844 1.00 90.12 99 SER A N 1
ATOM 755 C CA . SER A 1 99 ? -12.273 4.288 -0.126 1.00 90.12 99 SER A CA 1
ATOM 756 C C . SER A 1 99 ? -12.286 4.903 1.279 1.00 90.12 99 SER A C 1
ATOM 758 O O . SER A 1 99 ? -11.250 5.147 1.905 1.00 90.12 99 SER A O 1
ATOM 760 N N . ALA A 1 100 ? -13.487 5.195 1.787 1.00 89.56 100 ALA A N 1
ATOM 761 C CA . ALA A 1 100 ? -13.655 5.683 3.151 1.00 89.56 100 ALA A CA 1
ATOM 762 C C . ALA A 1 100 ? -13.487 4.567 4.199 1.00 89.56 100 ALA A C 1
ATOM 764 O O . ALA A 1 100 ? -13.129 4.879 5.334 1.00 89.56 100 ALA A O 1
ATOM 765 N N . GLN A 1 101 ? -13.712 3.314 3.791 1.00 91.88 101 GLN A N 1
ATOM 766 C CA . GLN A 1 101 ? -13.837 2.111 4.615 1.00 91.88 101 GLN A CA 1
ATOM 767 C C . GLN A 1 101 ? -12.517 1.342 4.798 1.00 91.88 101 GLN A C 1
ATOM 769 O O . GLN A 1 101 ? -12.460 0.394 5.579 1.00 91.88 101 GLN A O 1
ATOM 774 N N . CYS A 1 102 ? -11.461 1.726 4.081 1.00 93.62 102 CYS A N 1
ATOM 775 C CA . CYS A 1 102 ? -10.153 1.083 4.142 1.00 93.62 102 CYS A CA 1
ATOM 776 C C . CYS A 1 102 ? -9.015 2.100 3.984 1.00 93.62 102 CYS A C 1
ATOM 778 O O . CYS A 1 102 ? -9.221 3.253 3.594 1.00 93.62 102 CYS A O 1
ATOM 780 N N . THR A 1 103 ? -7.796 1.675 4.309 1.00 94.75 103 THR A N 1
ATOM 781 C CA . THR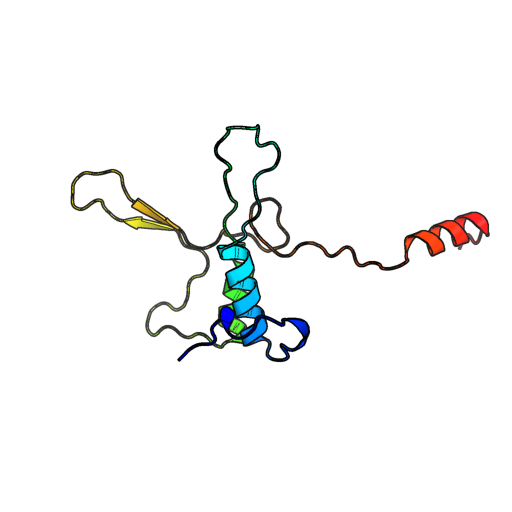 A 1 103 ? -6.581 2.447 4.034 1.00 94.75 103 THR A CA 1
ATOM 782 C C . THR A 1 103 ? -6.173 2.235 2.582 1.00 94.75 103 THR A C 1
ATOM 784 O O . THR A 1 103 ? -5.799 1.134 2.186 1.00 94.75 103 THR A O 1
ATOM 787 N N . GLY A 1 104 ? -6.238 3.296 1.786 1.00 90.12 104 GLY A N 1
ATOM 788 C CA . GLY A 1 104 ? -5.876 3.271 0.375 1.00 90.12 104 GLY A CA 1
ATOM 789 C C . GLY A 1 104 ? -5.238 4.581 -0.057 1.00 90.12 104 GLY A C 1
ATOM 790 O O . GLY A 1 104 ? -4.986 5.467 0.760 1.00 90.12 104 GLY A O 1
ATOM 791 N N . GLN A 1 105 ? -4.968 4.704 -1.356 1.00 81.31 105 GLN A N 1
ATOM 792 C CA . GLN A 1 105 ? -4.331 5.905 -1.897 1.00 81.31 105 GLN A CA 1
ATOM 793 C C . GLN A 1 105 ? -5.174 7.133 -1.567 1.00 81.31 105 GLN A C 1
ATOM 795 O O . GLN A 1 105 ? -6.394 7.111 -1.720 1.00 81.31 105 GLN A O 1
ATOM 800 N N . ALA A 1 106 ? -4.532 8.216 -1.142 1.00 68.25 106 ALA A N 1
ATOM 801 C CA . ALA A 1 106 ? -5.209 9.497 -1.130 1.00 68.25 106 ALA A CA 1
ATOM 802 C C . ALA A 1 106 ? -5.465 9.913 -2.582 1.00 68.25 106 ALA A C 1
ATOM 804 O O . ALA A 1 106 ? -4.597 9.743 -3.444 1.00 68.25 106 ALA A O 1
ATOM 805 N N . PHE A 1 107 ? -6.618 10.525 -2.851 1.00 54.88 107 PHE A N 1
ATOM 806 C CA . PHE A 1 107 ? -6.705 11.394 -4.012 1.00 54.88 107 PHE A CA 1
ATOM 807 C C . PHE A 1 107 ? -5.682 12.505 -3.779 1.00 54.88 107 PHE A C 1
ATOM 809 O O . PHE A 1 107 ? -5.925 13.435 -3.012 1.00 54.88 107 PHE A O 1
ATOM 816 N N . SER A 1 108 ? -4.520 12.428 -4.424 1.00 51.38 108 SER A N 1
ATOM 817 C CA . SER A 1 108 ? -3.815 13.651 -4.761 1.00 51.38 108 SER A CA 1
ATOM 818 C C . SER A 1 108 ? -4.749 14.364 -5.727 1.00 51.38 108 SER A C 1
ATOM 820 O O . SER A 1 108 ? -4.692 14.134 -6.932 1.00 51.38 108 SER A O 1
ATOM 822 N N . ALA A 1 109 ? -5.679 15.167 -5.198 1.00 48.06 109 ALA A N 1
ATOM 823 C CA . ALA A 1 109 ? -6.251 16.258 -5.959 1.00 48.06 109 ALA A CA 1
ATOM 824 C C . ALA A 1 109 ? -5.024 17.034 -6.409 1.00 48.06 109 ALA A C 1
ATOM 826 O O . ALA A 1 109 ? -4.378 17.711 -5.606 1.00 48.06 109 ALA A O 1
ATOM 827 N N . GLY A 1 110 ? -4.578 16.755 -7.635 1.00 44.75 110 GLY A N 1
ATOM 828 C CA . GLY A 1 110 ? -3.357 17.329 -8.146 1.00 44.75 110 GLY A CA 1
ATOM 829 C C . GLY A 1 110 ? -3.446 18.824 -7.913 1.00 44.75 110 GLY A C 1
ATOM 830 O O . GLY A 1 110 ? -4.528 19.412 -7.991 1.00 44.75 110 GLY A O 1
ATOM 831 N N . ARG A 1 111 ? -2.303 19.457 -7.678 1.00 48.19 111 ARG A N 1
ATOM 832 C CA . ARG A 1 111 ? -2.128 20.896 -7.887 1.00 48.19 111 ARG A CA 1
ATOM 833 C C . ARG A 1 111 ? -2.353 21.255 -9.372 1.00 48.19 111 ARG A C 1
ATOM 835 O O . ARG A 1 111 ? -1.565 21.971 -9.971 1.00 48.19 111 ARG A O 1
ATOM 842 N N . GLY A 1 112 ? -3.384 20.706 -10.009 1.00 51.22 112 GLY A N 1
ATOM 843 C CA . GLY A 1 112 ? -3.860 21.089 -11.314 1.00 51.22 112 GLY A CA 1
ATOM 844 C C . GLY A 1 112 ? -4.551 22.423 -11.134 1.00 51.22 112 GLY A C 1
ATOM 845 O O . GLY A 1 112 ? -5.638 22.492 -10.565 1.00 51.22 112 GLY A O 1
ATOM 846 N N . LEU A 1 113 ? -3.889 23.476 -11.607 1.00 54.72 113 LEU A N 1
ATOM 847 C CA . LEU A 1 113 ? -4.416 24.820 -11.806 1.00 54.72 113 LEU A CA 1
ATOM 848 C C . LEU A 1 113 ? -5.666 24.807 -12.718 1.00 54.72 113 LEU A C 1
ATOM 850 O O . LEU A 1 113 ? -5.642 25.328 -13.827 1.00 54.72 113 LEU A O 1
ATOM 854 N N . ARG A 1 114 ? -6.783 24.218 -12.284 1.00 55.50 114 ARG A N 1
ATOM 855 C CA . ARG A 1 114 ? -8.073 24.297 -12.994 1.00 55.50 114 ARG A CA 1
ATOM 856 C C . ARG A 1 114 ? -9.050 25.285 -12.362 1.00 55.50 114 ARG A C 1
ATOM 858 O O . ARG A 1 114 ? -10.028 25.649 -13.002 1.00 55.50 114 ARG A O 1
ATOM 865 N N . ALA A 1 115 ? -8.751 25.787 -11.165 1.00 57.91 115 ALA A N 1
ATOM 866 C CA . ALA A 1 115 ? -9.515 26.865 -10.545 1.00 5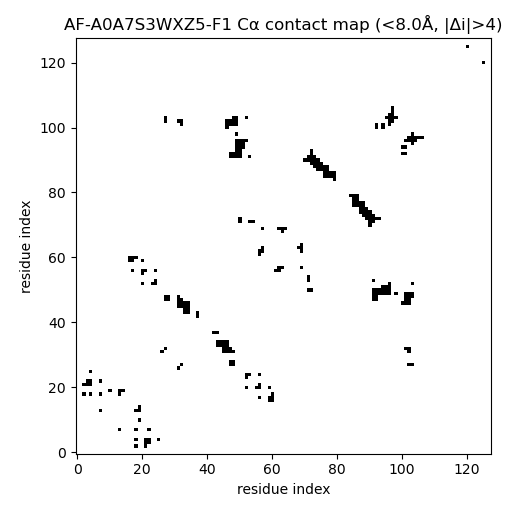7.91 115 ALA A CA 1
ATOM 867 C C . ALA A 1 115 ? -9.369 28.238 -11.248 1.00 57.91 115 ALA A C 1
ATOM 869 O O . ALA A 1 115 ? -10.392 28.895 -11.432 1.00 57.91 115 ALA A O 1
ATOM 870 N N . PRO A 1 116 ? -8.178 28.695 -11.702 1.00 58.91 116 PRO A N 1
ATOM 871 C CA . PRO A 1 116 ? -8.076 30.039 -12.271 1.00 58.91 116 PRO A CA 1
ATOM 872 C C . PRO A 1 116 ? -8.675 30.136 -13.679 1.00 58.91 116 PRO A C 1
ATOM 874 O O . PRO A 1 116 ? -9.164 31.196 -14.042 1.00 58.91 116 PRO A O 1
ATOM 877 N N . LEU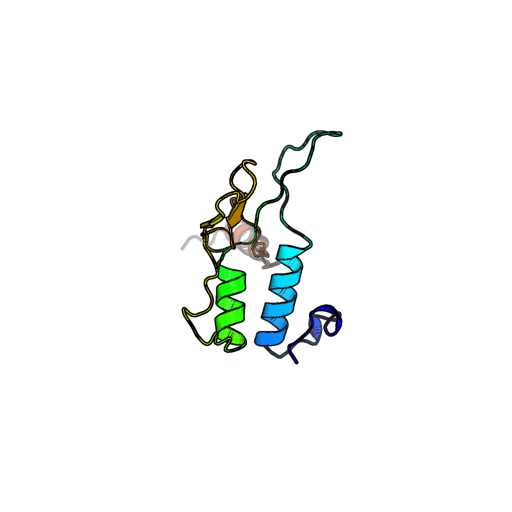 A 1 117 ? -8.695 29.051 -14.467 1.00 64.38 117 LEU A N 1
ATOM 878 C CA . LEU A 1 117 ? -9.223 29.099 -15.836 1.00 64.38 117 LEU A CA 1
ATOM 879 C C . LEU A 1 117 ? -10.753 29.227 -15.864 1.00 64.38 117 LEU A 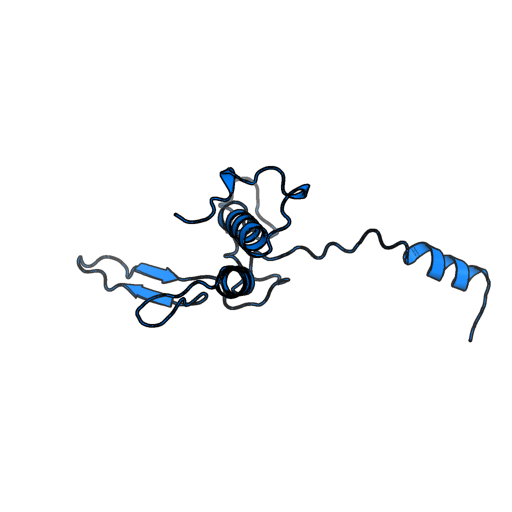C 1
ATOM 881 O O . LEU A 1 117 ? -11.281 29.974 -16.678 1.00 64.38 117 LEU A O 1
ATOM 885 N N . LEU A 1 118 ? -11.462 28.565 -14.943 1.00 65.38 118 LEU A N 1
ATOM 886 C CA . LEU A 1 118 ? -12.915 28.723 -14.805 1.00 65.38 118 LEU A CA 1
ATOM 887 C C . LEU A 1 118 ? -13.290 30.113 -14.274 1.00 65.38 118 LEU A C 1
ATOM 889 O O . LEU A 1 118 ? -14.277 30.687 -14.724 1.00 65.38 118 LEU A O 1
ATOM 893 N N . LEU A 1 119 ? -12.475 30.685 -13.379 1.00 69.56 119 LEU A N 1
ATOM 894 C CA . LEU A 1 119 ? -12.667 32.056 -12.904 1.00 69.56 119 LEU A CA 1
ATOM 895 C C . LEU A 1 119 ? -12.414 33.083 -14.023 1.00 69.56 119 LEU A C 1
ATOM 897 O O . LEU A 1 119 ? -13.166 34.040 -14.160 1.00 69.56 119 LEU A O 1
ATOM 901 N N . LEU A 1 120 ? -11.392 32.864 -14.858 1.00 70.06 120 LEU A N 1
ATOM 902 C CA . LEU A 1 120 ? -11.090 33.722 -16.007 1.00 70.06 120 LEU A CA 1
ATOM 903 C C . LEU A 1 120 ? -12.164 33.610 -17.096 1.00 70.06 120 LEU A C 1
ATOM 905 O O . LEU A 1 120 ? -12.605 34.632 -17.605 1.00 70.06 120 LEU A O 1
ATOM 909 N N . LEU A 1 121 ? -12.652 32.409 -17.416 1.00 72.62 121 LEU A N 1
ATOM 910 C CA . LEU A 1 121 ? -13.749 32.235 -18.379 1.00 72.62 121 LEU A CA 1
ATOM 911 C C . LEU A 1 121 ? -15.055 32.883 -17.891 1.00 72.62 121 LEU A C 1
ATOM 913 O O . LEU A 1 121 ? -15.763 33.491 -18.690 1.00 72.62 121 LEU A O 1
ATOM 917 N N . ALA A 1 122 ? -15.333 32.829 -16.583 1.00 72.12 122 ALA A N 1
ATOM 918 C CA . ALA A 1 122 ? -16.459 33.539 -15.979 1.00 72.12 122 ALA A CA 1
ATOM 919 C C . ALA A 1 122 ? -16.287 35.071 -16.016 1.00 72.12 122 ALA A C 1
ATOM 921 O O . ALA A 1 122 ? -17.263 35.786 -16.222 1.00 72.12 122 ALA A O 1
ATOM 922 N N . LEU A 1 123 ? -15.058 35.582 -15.861 1.00 73.94 123 LEU A N 1
ATOM 923 C CA . LEU A 1 123 ? -14.756 37.018 -15.940 1.00 73.94 123 LEU A CA 1
ATOM 924 C C . LEU A 1 123 ? -14.757 37.558 -17.379 1.00 73.94 123 LEU A C 1
ATOM 926 O O . LEU A 1 123 ? -15.120 38.712 -17.587 1.00 73.94 123 LEU A O 1
ATOM 930 N N . PHE A 1 124 ? -14.372 36.744 -18.365 1.00 76.50 124 PHE A N 1
ATOM 931 C CA . PHE A 1 124 ? -14.318 37.141 -19.778 1.00 76.50 124 PHE A CA 1
ATOM 932 C C . PHE A 1 124 ? -15.583 36.800 -20.575 1.00 76.50 124 PHE A C 1
ATOM 934 O O . PHE A 1 124 ? -15.626 37.067 -21.773 1.00 76.50 124 PHE A O 1
ATOM 941 N N . GLY A 1 125 ? -16.622 36.253 -19.932 1.00 63.31 125 GLY A N 1
ATOM 942 C CA . GLY A 1 125 ? -17.962 36.140 -20.516 1.00 63.31 125 GLY A CA 1
ATOM 943 C C . GLY A 1 125 ? -18.041 35.324 -21.809 1.00 63.31 125 GLY A C 1
ATOM 944 O O . GLY A 1 125 ? -18.963 35.523 -22.594 1.00 63.31 125 GLY A O 1
ATOM 945 N N . VAL A 1 126 ? -17.092 34.415 -22.052 1.00 63.34 126 VAL A N 1
ATOM 946 C CA . VAL A 1 126 ? -17.130 33.534 -23.225 1.00 63.34 126 VAL A CA 1
ATOM 947 C C . VAL A 1 126 ? -18.117 32.407 -22.929 1.00 63.34 126 VAL A C 1
ATOM 949 O O . VAL A 1 126 ? -17.754 31.359 -22.399 1.00 63.34 126 VAL A O 1
ATOM 952 N N . GLN A 1 127 ? -19.390 32.666 -23.213 1.00 57.56 127 GLN A N 1
ATOM 953 C CA . GLN A 1 127 ? -20.424 31.642 -23.312 1.00 57.56 127 GLN A CA 1
ATOM 954 C C . GLN A 1 127 ? -20.292 30.993 -24.694 1.00 57.56 127 GLN A C 1
ATOM 956 O O . GLN A 1 127 ? -20.352 31.697 -25.703 1.00 57.56 127 GLN A O 1
ATOM 961 N N . LEU A 1 128 ? -20.047 29.680 -24.731 1.00 51.41 128 LEU A N 1
ATOM 962 C CA . LEU A 1 128 ? -20.254 28.880 -25.940 1.00 51.41 128 LEU A CA 1
ATOM 963 C C . LEU A 1 128 ? -21.738 28.515 -26.041 1.00 51.41 128 LEU A C 1
ATOM 965 O O . LEU A 1 128 ? -22.296 28.136 -24.984 1.00 51.41 128 LEU A O 1
#

Foldseek 3Di:
DDADLVVPPPVVPDPQQLNVLNVQQVCCQVPFDWDPPDDVPDDIDGFFAELVSVVSNCVRVVDADPPPGDDQFDWDFDDPPPPDDTDIDTHGDHDDPPDPRHGDDDPCPDPPPPVVVVVVCVVVVPDD

Solvent-accessible surface area (backbone atoms only — not comparable to full-atom values): 7916 Å² total; per-residue (Å²): 136,82,88,57,51,81,81,52,75,64,62,90,74,59,80,52,65,32,59,49,27,45,38,52,40,50,46,28,70,78,60,43,41,67,59,85,87,72,54,93,93,54,87,78,58,65,29,51,28,17,24,47,48,46,52,44,29,37,63,57,56,66,60,79,48,98,75,94,48,83,73,43,54,51,78,44,76,40,80,44,92,79,79,57,76,69,48,70,51,64,53,30,34,92,44,65,55,67,46,95,82,26,16,48,62,73,81,74,76,61,95,65,81,58,67,64,56,56,53,48,42,66,72,66,65,70,77,130

Radius of gyration: 20.94 Å; Cα contacts (8 Å, |Δi|>4): 153; chains: 1; bounding box: 36×63×52 Å

Secondary structure (DSSP, 8-state):
-PPPGGG---GGG---HHHHHHHHHHHHHHSPPBPTTPPTTS---BPPBBHHHHHHHHHHTT---SSS---SS-EEEEP-TTSS--EEEE-SBSSPSS-SSSB-----------HHHHHHHHHTT---